Protein AF-A0A1H0K871-F1 (afdb_monomer_lite)

Sequence (97 aa):
MIRPADAFGPWAANITPSERTARLRAMQAIARLSCGPRSDTLCALLRLAETDPDTLEAAAAALARLEPLDYRRVLASYAQVHRPGLSVRSGPRRRTH

Radius of gyration: 17.03 Å; chains: 1; bounding box: 47×27×54 Å

Organism: NCBI:txid582672

Secondary structure (DSSP, 8-state):
---GGG-SGGG-SS--HHHHHHHHHHHHHHHHHHHGGGGHHHHHHHHHTTT-GGGHHHHHHHHHTS-HHHHHHHHHHHHHHTSPP------------

Foldseek 3Di:
DQDPVLCDQLNPPPDDLVSNLVSLVLLLVQLCVQPNPLCVQLNVLSVVCNPDVVSVVVNSVSLVPRDPVSSCSSVVVSCVVPPPPPPPPPDDDPDDD

pLDDT: mean 90.56, std 11.65, range [57.59, 98.44]

Structure (mmCIF, N/CA/C/O backbone):
data_AF-A0A1H0K871-F1
#
_entry.id   AF-A0A1H0K871-F1
#
loop_
_atom_site.group_PDB
_atom_site.id
_atom_site.type_symbol
_atom_site.label_atom_id
_atom_site.label_alt_id
_atom_site.label_comp_id
_atom_site.label_asym_id
_atom_site.label_entity_id
_atom_site.label_seq_id
_atom_site.pdbx_PDB_ins_code
_atom_site.Cartn_x
_atom_site.Cartn_y
_atom_site.Cartn_z
_atom_site.occupancy
_atom_site.B_iso_or_equiv
_atom_site.auth_seq_id
_atom_site.auth_comp_id
_atom_site.auth_asym_id
_atom_site.auth_atom_id
_atom_site.pdbx_PDB_model_num
ATOM 1 N N . MET A 1 1 ? 9.085 -12.527 5.778 1.00 77.62 1 MET A N 1
ATOM 2 C CA . MET A 1 1 ? 8.428 -13.262 4.686 1.00 77.62 1 MET A CA 1
ATOM 3 C C . MET A 1 1 ? 6.979 -12.801 4.491 1.00 77.62 1 MET A C 1
ATOM 5 O O . MET A 1 1 ? 6.205 -12.844 5.441 1.00 77.62 1 MET A O 1
ATOM 9 N N . ILE A 1 2 ? 6.579 -12.425 3.265 1.00 82.75 2 ILE A N 1
ATOM 10 C CA . ILE A 1 2 ? 5.167 -12.152 2.914 1.00 82.75 2 ILE A CA 1
ATOM 11 C C . ILE A 1 2 ? 4.356 -13.457 2.966 1.00 82.75 2 ILE A C 1
ATOM 13 O O . ILE A 1 2 ? 4.782 -14.473 2.413 1.00 82.75 2 ILE A O 1
ATOM 17 N N . ARG A 1 3 ? 3.185 -13.449 3.616 1.00 82.00 3 ARG A N 1
ATOM 18 C CA . ARG A 1 3 ? 2.303 -14.628 3.673 1.00 82.00 3 ARG A CA 1
ATOM 19 C C . ARG A 1 3 ? 1.642 -14.864 2.308 1.00 82.00 3 ARG A C 1
ATOM 21 O O . ARG A 1 3 ? 1.333 -13.893 1.626 1.00 82.00 3 ARG A O 1
ATOM 28 N N . PRO A 1 4 ? 1.312 -16.112 1.926 1.00 84.25 4 PRO A N 1
ATOM 29 C CA . PRO A 1 4 ? 0.658 -16.387 0.643 1.00 84.25 4 PRO A CA 1
ATOM 30 C C . PRO A 1 4 ? -0.645 -15.604 0.415 1.00 84.25 4 PRO A C 1
ATOM 32 O O . PRO A 1 4 ? -0.898 -15.147 -0.694 1.00 84.25 4 PRO A O 1
ATOM 35 N N . ALA A 1 5 ? -1.446 -15.394 1.465 1.00 82.94 5 ALA A N 1
ATOM 36 C CA . ALA A 1 5 ? -2.676 -14.598 1.392 1.00 82.94 5 ALA A CA 1
ATOM 37 C C . ALA A 1 5 ? -2.423 -13.103 1.108 1.00 82.94 5 ALA A C 1
ATOM 39 O O . ALA A 1 5 ? -3.293 -12.425 0.569 1.00 82.94 5 ALA A O 1
ATOM 40 N N . ASP A 1 6 ? -1.224 -12.610 1.427 1.00 85.69 6 ASP A N 1
ATOM 41 C CA . ASP A 1 6 ? -0.804 -11.221 1.236 1.00 85.69 6 ASP A CA 1
ATOM 42 C C . ASP A 1 6 ? -0.034 -11.023 -0.086 1.00 85.69 6 ASP A C 1
ATOM 44 O O . ASP A 1 6 ? 0.351 -9.905 -0.421 1.00 85.69 6 ASP A O 1
ATOM 48 N N . ALA A 1 7 ? 0.172 -12.084 -0.879 1.00 90.38 7 ALA A N 1
ATOM 49 C CA . ALA A 1 7 ? 0.921 -12.063 -2.138 1.00 90.38 7 ALA A CA 1
ATOM 50 C C . ALA A 1 7 ? 0.101 -11.507 -3.325 1.00 90.38 7 ALA A C 1
ATOM 52 O O . ALA A 1 7 ? 0.020 -12.114 -4.395 1.00 90.38 7 ALA A O 1
ATOM 53 N N . PHE A 1 8 ? -0.520 -10.340 -3.146 1.00 92.38 8 PHE A N 1
ATOM 54 C CA . PHE A 1 8 ? -1.322 -9.650 -4.161 1.00 92.38 8 PHE A CA 1
ATOM 55 C C . PHE A 1 8 ? -0.791 -8.238 -4.435 1.00 92.38 8 PHE A C 1
ATOM 57 O O . PHE A 1 8 ? 0.035 -7.702 -3.699 1.00 92.38 8 PHE A O 1
ATOM 64 N N . GLY A 1 9 ? -1.296 -7.599 -5.496 1.00 92.31 9 GLY A N 1
ATOM 65 C CA . GLY A 1 9 ? -1.036 -6.181 -5.751 1.00 92.31 9 GLY A CA 1
ATOM 66 C C . GLY A 1 9 ? 0.468 -5.874 -5.852 1.00 92.31 9 GLY A C 1
ATOM 67 O O . GLY A 1 9 ? 1.111 -6.463 -6.726 1.00 92.31 9 GLY A O 1
ATOM 68 N N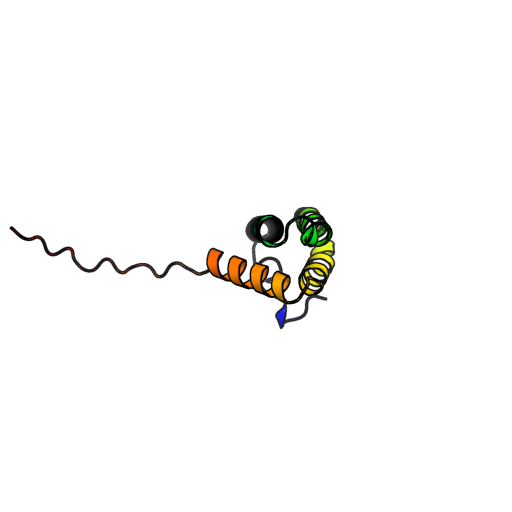 . PRO A 1 10 ? 1.027 -4.977 -5.013 1.00 94.56 10 PRO A N 1
ATOM 69 C CA . PRO A 1 10 ? 2.467 -4.690 -4.963 1.00 94.56 10 PRO A CA 1
ATOM 70 C C . PRO A 1 10 ? 3.348 -5.856 -4.482 1.00 94.56 10 PRO A C 1
ATOM 72 O O . PRO A 1 10 ? 4.525 -5.913 -4.832 1.00 94.56 10 PRO A O 1
ATOM 75 N N . TRP A 1 11 ? 2.798 -6.780 -3.691 1.00 95.62 11 TRP A N 1
ATOM 76 C CA . TRP A 1 11 ? 3.527 -7.901 -3.080 1.00 95.62 11 TRP A CA 1
ATOM 77 C C . TRP A 1 11 ? 3.491 -9.184 -3.915 1.00 95.62 11 TRP A C 1
ATOM 79 O O . TRP A 1 11 ? 3.990 -10.224 -3.488 1.00 95.62 11 TRP A O 1
ATOM 89 N N . ALA A 1 12 ? 2.906 -9.134 -5.112 1.00 94.19 12 ALA A N 1
ATOM 90 C CA . ALA A 1 12 ? 2.941 -10.253 -6.041 1.00 94.19 12 ALA A CA 1
ATOM 91 C C . ALA A 1 12 ? 4.392 -10.560 -6.465 1.00 94.19 12 ALA A C 1
ATOM 93 O O . ALA A 1 12 ? 5.154 -9.657 -6.814 1.00 94.19 12 ALA A O 1
ATOM 94 N N . ALA A 1 13 ? 4.764 -11.843 -6.478 1.00 89.50 13 ALA A N 1
ATOM 95 C CA . ALA A 1 13 ? 6.118 -12.270 -6.844 1.00 89.50 13 ALA A CA 1
ATOM 96 C C . ALA A 1 13 ? 6.450 -11.991 -8.324 1.00 89.50 13 ALA 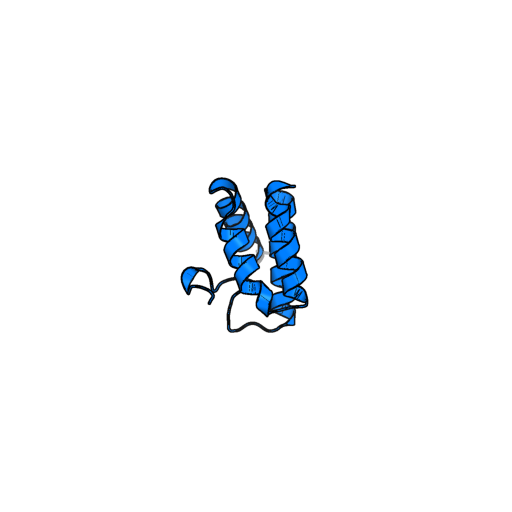A C 1
ATOM 98 O O . ALA A 1 13 ? 7.563 -11.589 -8.651 1.00 89.50 13 ALA A O 1
ATOM 99 N N . ASN A 1 14 ? 5.464 -12.148 -9.211 1.00 89.62 14 ASN A N 1
ATOM 100 C CA . ASN A 1 14 ? 5.654 -12.148 -10.664 1.00 89.62 14 ASN A CA 1
ATOM 101 C C . ASN A 1 14 ? 5.195 -10.832 -11.314 1.00 89.62 14 ASN A C 1
ATOM 103 O O . ASN A 1 14 ? 4.345 -10.839 -12.203 1.00 89.62 14 ASN A O 1
ATOM 107 N N . ILE A 1 15 ?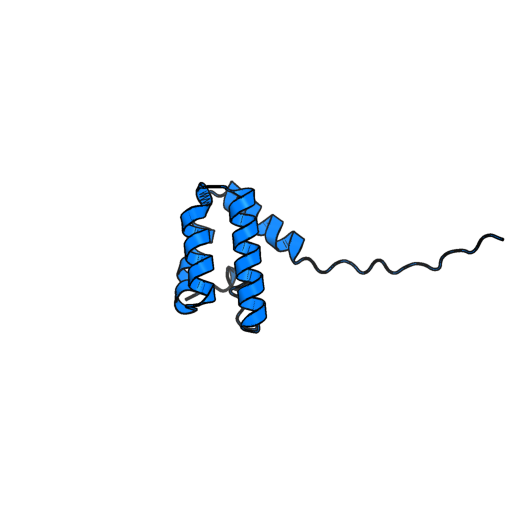 5.723 -9.696 -10.853 1.00 94.31 15 ILE A N 1
ATOM 108 C CA . ILE A 1 15 ? 5.490 -8.384 -11.478 1.00 94.31 15 ILE A CA 1
ATOM 109 C C . ILE A 1 15 ? 6.809 -7.667 -11.742 1.00 94.31 15 ILE A C 1
ATOM 111 O O . ILE A 1 15 ? 7.783 -7.839 -11.007 1.00 94.31 15 ILE A O 1
ATOM 115 N N . THR A 1 16 ? 6.835 -6.848 -12.792 1.00 95.31 16 THR A N 1
ATOM 116 C CA . THR A 1 16 ? 8.008 -6.032 -13.110 1.00 95.31 16 THR A CA 1
ATOM 117 C C . THR A 1 16 ? 8.238 -4.974 -12.021 1.00 95.31 16 THR A C 1
ATOM 119 O O . THR A 1 16 ? 7.288 -4.568 -11.342 1.00 95.31 16 THR A O 1
ATOM 122 N N . PRO A 1 17 ? 9.474 -4.470 -11.859 1.00 93.56 17 PRO A N 1
ATOM 123 C CA . PRO A 1 17 ? 9.747 -3.385 -10.917 1.00 93.56 17 PRO A CA 1
ATOM 124 C C . PRO A 1 17 ? 8.891 -2.135 -11.174 1.00 93.56 17 PRO A C 1
ATOM 126 O O . PRO A 1 17 ? 8.357 -1.556 -10.233 1.00 93.56 17 PRO A O 1
ATOM 129 N N . SER A 1 18 ? 8.687 -1.759 -12.442 1.00 95.50 18 SER A N 1
ATOM 130 C CA . SER A 1 18 ? 7.858 -0.604 -12.815 1.00 95.50 18 SER A CA 1
ATOM 131 C C . SER A 1 18 ? 6.386 -0.782 -12.434 1.00 95.50 18 SER A C 1
ATOM 133 O O . SER A 1 18 ? 5.779 0.134 -11.877 1.00 95.50 18 SER A O 1
ATOM 135 N N . GLU A 1 19 ? 5.825 -1.969 -12.673 1.00 95.75 19 GLU A N 1
ATOM 136 C CA . GLU A 1 19 ? 4.461 -2.311 -12.263 1.00 95.75 19 GLU A CA 1
ATOM 137 C C . GLU A 1 19 ? 4.331 -2.295 -10.736 1.00 95.75 19 GLU A C 1
ATOM 139 O O . GLU A 1 19 ? 3.351 -1.782 -10.195 1.00 95.75 19 GLU A O 1
ATOM 144 N N . ARG A 1 20 ? 5.342 -2.795 -10.015 1.00 96.31 20 ARG A N 1
ATOM 145 C CA . ARG A 1 20 ? 5.370 -2.734 -8.550 1.00 96.31 20 ARG A CA 1
ATOM 146 C C . ARG A 1 20 ? 5.307 -1.295 -8.049 1.00 96.31 20 ARG A C 1
ATOM 148 O O . ARG A 1 20 ? 4.452 -0.997 -7.219 1.00 96.31 20 ARG A O 1
ATOM 155 N N . THR A 1 21 ? 6.146 -0.400 -8.573 1.00 96.94 21 THR A N 1
ATOM 156 C CA . THR A 1 21 ? 6.126 1.026 -8.208 1.00 96.94 21 THR A CA 1
ATOM 157 C C . THR A 1 21 ? 4.762 1.657 -8.489 1.00 96.94 21 THR A C 1
ATOM 159 O O . THR A 1 21 ? 4.217 2.349 -7.629 1.00 96.94 21 THR A O 1
ATOM 162 N N . ALA A 1 22 ? 4.163 1.384 -9.653 1.00 96.50 22 ALA A N 1
ATOM 163 C CA . ALA A 1 22 ? 2.831 1.887 -9.986 1.00 96.50 22 ALA A CA 1
ATOM 164 C C . ALA A 1 22 ? 1.771 1.414 -8.973 1.00 96.50 22 ALA A C 1
ATOM 166 O O . ALA A 1 22 ? 0.972 2.213 -8.477 1.00 96.50 22 ALA A O 1
ATOM 167 N N . ARG A 1 23 ? 1.805 0.131 -8.596 1.00 97.31 23 ARG A N 1
ATOM 168 C CA . ARG A 1 23 ? 0.885 -0.451 -7.609 1.00 97.31 23 ARG A CA 1
ATOM 169 C C . ARG A 1 23 ? 1.101 0.083 -6.196 1.00 97.31 23 ARG A C 1
ATOM 171 O O . ARG A 1 23 ? 0.110 0.302 -5.499 1.00 97.31 23 ARG A O 1
ATOM 178 N N . LEU A 1 24 ? 2.348 0.310 -5.775 1.00 97.88 24 LEU A N 1
ATOM 179 C CA . LEU A 1 24 ? 2.670 0.939 -4.487 1.00 97.88 24 LEU A CA 1
ATOM 180 C C . LEU A 1 24 ? 2.060 2.342 -4.402 1.00 97.88 24 LEU A C 1
ATOM 182 O O . LEU A 1 24 ? 1.341 2.642 -3.448 1.00 97.88 24 LEU A O 1
ATOM 186 N N . ARG A 1 25 ? 2.252 3.161 -5.443 1.00 98.06 25 ARG A N 1
ATOM 187 C CA . ARG A 1 25 ? 1.679 4.513 -5.534 1.00 98.06 25 ARG A CA 1
ATOM 188 C C . ARG A 1 25 ? 0.154 4.502 -5.544 1.00 98.06 25 ARG A C 1
ATOM 190 O O . ARG A 1 25 ? -0.471 5.310 -4.859 1.00 98.06 25 ARG A O 1
ATOM 197 N N . ALA A 1 26 ? -0.459 3.564 -6.266 1.00 98.00 26 ALA A N 1
ATOM 198 C CA . ALA A 1 26 ? -1.911 3.398 -6.265 1.00 98.00 26 ALA A CA 1
ATOM 199 C C . ALA A 1 26 ? -2.442 3.033 -4.866 1.00 98.00 26 ALA A C 1
ATOM 201 O O . ALA A 1 26 ? -3.392 3.651 -4.383 1.00 98.00 26 ALA A O 1
ATOM 202 N N . MET A 1 27 ? -1.800 2.075 -4.187 1.00 98.00 27 MET A N 1
ATOM 203 C CA . MET A 1 27 ? -2.143 1.684 -2.815 1.00 98.00 27 MET A CA 1
ATOM 204 C C . MET A 1 27 ? -2.016 2.867 -1.848 1.00 98.00 27 MET A C 1
ATOM 206 O O . MET A 1 27 ? -2.909 3.110 -1.038 1.00 98.00 27 MET A O 1
ATOM 210 N N . GLN A 1 28 ? -0.933 3.635 -1.967 1.00 98.06 28 GLN A N 1
ATOM 211 C CA . GLN A 1 28 ? -0.682 4.814 -1.148 1.00 98.06 28 GLN A CA 1
ATOM 212 C C . GLN A 1 28 ? -1.762 5.883 -1.347 1.00 98.06 28 GLN A C 1
ATOM 214 O O . GLN A 1 28 ? -2.289 6.409 -0.367 1.00 98.06 28 GLN A O 1
ATOM 219 N N . ALA A 1 29 ? -2.117 6.193 -2.597 1.00 98.06 29 ALA A N 1
ATOM 220 C CA . ALA A 1 29 ? -3.162 7.164 -2.906 1.00 98.06 29 ALA A CA 1
ATOM 221 C C . ALA A 1 29 ? -4.511 6.744 -2.300 1.00 98.06 29 ALA A C 1
ATOM 223 O O . ALA A 1 29 ? -5.175 7.544 -1.640 1.00 98.06 29 ALA A O 1
ATOM 224 N N . ILE A 1 30 ? -4.883 5.470 -2.453 1.00 98.25 30 ILE A N 1
ATOM 225 C CA . ILE A 1 30 ? -6.119 4.914 -1.889 1.00 98.25 30 ILE A CA 1
ATOM 226 C C . ILE A 1 30 ? -6.115 4.993 -0.363 1.00 98.25 30 ILE A C 1
ATOM 228 O O . ILE A 1 30 ? -7.103 5.445 0.219 1.00 98.25 30 ILE A O 1
ATOM 232 N N . ALA A 1 31 ? -5.025 4.582 0.288 1.00 98.00 31 ALA A N 1
ATOM 233 C CA . ALA A 1 31 ? -4.895 4.637 1.741 1.00 98.00 31 ALA A CA 1
ATOM 234 C C . ALA A 1 31 ? -5.024 6.077 2.254 1.00 98.00 31 ALA A C 1
ATOM 236 O O . ALA A 1 31 ? -5.811 6.343 3.166 1.00 98.00 31 ALA A O 1
ATOM 237 N N . ARG A 1 32 ? -4.337 7.022 1.600 1.00 97.94 32 ARG A N 1
ATOM 238 C CA . ARG A 1 32 ? -4.367 8.437 1.971 1.00 97.94 32 ARG A CA 1
ATOM 239 C C . ARG A 1 32 ? -5.769 9.032 1.860 1.00 97.94 32 ARG A C 1
ATOM 241 O O . ARG A 1 32 ? -6.204 9.709 2.787 1.00 97.94 32 ARG A O 1
ATOM 248 N N . LEU A 1 33 ? -6.475 8.757 0.763 1.00 97.75 33 LEU A N 1
ATOM 249 C CA . LEU A 1 33 ? -7.828 9.270 0.518 1.00 97.75 33 LEU A CA 1
ATOM 250 C C . LEU A 1 33 ? -8.889 8.600 1.402 1.00 97.75 33 L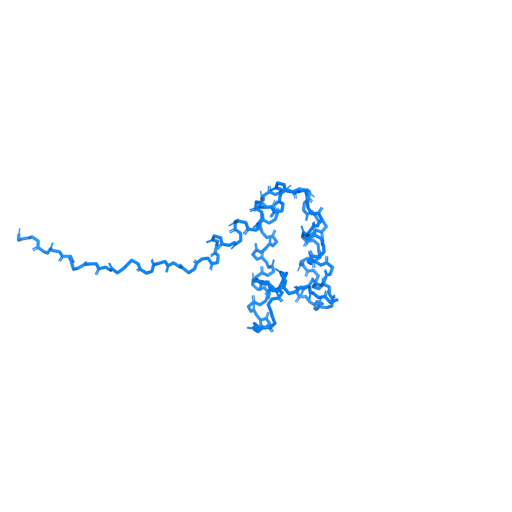EU A C 1
ATOM 252 O O . LEU A 1 33 ? -9.833 9.254 1.834 1.00 97.75 33 LEU A O 1
ATOM 256 N N . SER A 1 34 ? -8.743 7.303 1.681 1.00 96.50 34 SER A N 1
ATOM 257 C CA . SER A 1 34 ? -9.752 6.524 2.413 1.00 96.50 34 SER A CA 1
ATOM 258 C C . SER A 1 34 ? -9.641 6.676 3.927 1.00 96.50 34 SER A C 1
ATOM 260 O O . SER A 1 34 ? -10.655 6.640 4.627 1.00 96.50 34 SER A O 1
ATOM 262 N N . CYS A 1 35 ? -8.413 6.812 4.435 1.00 96.44 35 CYS A N 1
ATOM 263 C CA . CYS A 1 35 ? -8.118 6.724 5.863 1.00 96.44 35 CYS A CA 1
ATOM 264 C C . CYS A 1 35 ? -7.562 8.034 6.442 1.00 96.44 35 CYS A C 1
ATOM 266 O O . CYS A 1 35 ? -7.585 8.216 7.663 1.00 96.44 35 CYS A O 1
ATOM 268 N N . GLY A 1 36 ? -7.079 8.953 5.595 1.00 95.44 36 GLY A N 1
ATOM 269 C CA . GLY A 1 36 ? -6.481 10.214 6.028 1.00 95.44 36 GLY A CA 1
ATOM 270 C C . GLY A 1 36 ? -5.203 9.992 6.856 1.00 95.44 36 GLY A C 1
ATOM 271 O O . GLY A 1 36 ? -4.411 9.103 6.517 1.00 95.44 36 GLY A O 1
ATOM 272 N N . PRO A 1 37 ? -4.994 10.754 7.950 1.00 97.12 37 PRO A N 1
ATOM 273 C CA . PRO A 1 37 ? -3.824 10.621 8.833 1.00 97.12 37 PRO A CA 1
ATOM 274 C C . PRO A 1 37 ? -3.642 9.221 9.436 1.00 97.12 37 PRO A C 1
ATOM 276 O O . PRO A 1 37 ? -2.525 8.784 9.687 1.00 97.12 37 PRO A O 1
ATOM 279 N N . ARG A 1 38 ? -4.729 8.452 9.592 1.00 97.06 38 ARG A N 1
ATOM 280 C CA . ARG A 1 38 ? -4.683 7.078 10.132 1.00 97.06 38 ARG A CA 1
ATOM 281 C C . ARG A 1 38 ? -3.853 6.114 9.275 1.00 97.06 38 ARG A C 1
ATOM 283 O O . ARG A 1 38 ? -3.469 5.051 9.745 1.00 97.06 38 ARG A O 1
ATOM 290 N N . SER A 1 39 ? -3.559 6.484 8.028 1.00 97.62 39 SER A N 1
ATOM 291 C CA . SER A 1 39 ? -2.703 5.714 7.119 1.00 97.62 39 SER A CA 1
ATOM 292 C C . SER A 1 39 ? -1.262 6.220 7.019 1.00 97.62 39 SER A C 1
ATOM 294 O O . SER A 1 39 ? -0.529 5.726 6.165 1.00 97.62 39 SER A O 1
ATOM 296 N N . ASP A 1 40 ? -0.828 7.188 7.835 1.00 98.06 40 ASP A N 1
ATOM 297 C CA . ASP A 1 40 ? 0.481 7.841 7.670 1.00 98.06 40 ASP A CA 1
ATOM 298 C C . ASP A 1 40 ? 1.651 6.854 7.699 1.00 98.06 40 ASP A C 1
ATOM 300 O O . ASP A 1 40 ? 2.501 6.885 6.805 1.00 98.06 40 ASP A O 1
ATOM 304 N N . THR A 1 41 ? 1.658 5.925 8.659 1.00 98.06 41 THR A N 1
ATOM 305 C CA . THR A 1 41 ? 2.683 4.875 8.756 1.00 98.06 41 THR A CA 1
ATOM 306 C C . THR A 1 41 ? 2.700 3.985 7.515 1.00 98.06 41 THR A C 1
ATOM 308 O O . THR A 1 41 ? 3.763 3.749 6.944 1.00 98.06 41 THR A O 1
ATOM 311 N N . LEU A 1 42 ? 1.528 3.538 7.047 1.00 98.25 42 LEU A N 1
ATOM 312 C CA . LEU A 1 42 ? 1.418 2.750 5.819 1.00 98.25 42 LEU A CA 1
ATOM 313 C C . LEU A 1 42 ? 1.932 3.545 4.610 1.00 98.25 42 LEU A C 1
ATOM 315 O O . LEU A 1 42 ? 2.736 3.039 3.836 1.00 98.25 42 LEU A O 1
ATOM 319 N N . CYS A 1 43 ? 1.518 4.803 4.462 1.00 98.38 43 CYS A N 1
ATOM 320 C CA . CYS A 1 43 ? 1.932 5.655 3.350 1.00 98.38 43 CYS A CA 1
ATOM 321 C C . CYS A 1 43 ? 3.439 5.935 3.350 1.00 98.38 43 CYS A C 1
ATOM 323 O O . CYS A 1 43 ? 4.031 6.066 2.281 1.00 98.38 43 CYS A O 1
ATOM 325 N N . ALA A 1 44 ? 4.062 6.057 4.524 1.00 98.25 44 ALA A N 1
ATOM 326 C CA . ALA A 1 44 ? 5.506 6.217 4.646 1.00 98.25 44 ALA A CA 1
ATOM 327 C C . ALA A 1 44 ? 6.251 4.956 4.193 1.00 98.25 44 ALA A C 1
ATOM 329 O O . ALA A 1 44 ? 7.162 5.057 3.375 1.00 98.25 44 ALA A O 1
ATOM 330 N N . LEU A 1 45 ? 5.816 3.782 4.653 1.00 98.44 45 LEU A N 1
ATOM 331 C CA . LEU A 1 45 ? 6.424 2.503 4.280 1.00 98.44 45 LEU A CA 1
ATOM 332 C C . LEU A 1 45 ? 6.224 2.172 2.798 1.00 98.44 45 LEU A C 1
ATOM 334 O O . LEU A 1 45 ? 7.155 1.706 2.156 1.00 98.44 45 LEU A O 1
ATOM 338 N N . LEU A 1 46 ? 5.054 2.475 2.225 1.00 97.94 46 LEU A N 1
ATOM 339 C CA . LEU A 1 46 ? 4.806 2.296 0.789 1.00 97.94 46 LEU A CA 1
ATOM 340 C C . LEU A 1 46 ? 5.732 3.162 -0.074 1.00 97.94 46 LEU A C 1
ATOM 342 O O . LEU A 1 46 ? 6.206 2.681 -1.097 1.00 97.94 46 LEU A O 1
ATOM 346 N N . ARG A 1 47 ? 6.013 4.407 0.344 1.00 97.75 47 ARG A N 1
ATOM 347 C CA . ARG A 1 47 ? 6.987 5.274 -0.344 1.00 97.75 47 ARG A CA 1
ATOM 348 C C . ARG A 1 47 ? 8.401 4.732 -0.240 1.00 97.75 47 ARG A C 1
ATOM 350 O O . ARG A 1 47 ? 9.122 4.741 -1.228 1.00 97.75 47 ARG A O 1
ATOM 357 N N . LEU A 1 48 ? 8.795 4.273 0.946 1.00 97.81 48 LEU A N 1
ATOM 358 C CA . LEU A 1 48 ? 10.123 3.706 1.152 1.00 97.81 48 LEU A CA 1
ATOM 359 C C . LEU A 1 48 ? 10.319 2.443 0.298 1.00 97.81 48 LEU A C 1
ATOM 361 O O . LEU A 1 48 ? 11.356 2.293 -0.343 1.00 97.81 48 LEU A O 1
ATOM 365 N N . ALA A 1 49 ? 9.273 1.623 0.174 1.00 96.88 49 ALA A N 1
ATOM 366 C CA . ALA A 1 49 ? 9.264 0.420 -0.654 1.00 96.88 49 ALA A CA 1
ATOM 367 C C . ALA A 1 49 ? 9.398 0.681 -2.162 1.00 96.88 49 ALA A C 1
ATOM 369 O O . ALA A 1 49 ? 9.674 -0.254 -2.914 1.00 96.88 49 ALA A O 1
ATOM 370 N N . GLU A 1 50 ? 9.222 1.925 -2.629 1.00 96.06 50 GLU A N 1
ATOM 371 C CA . GLU A 1 50 ? 9.509 2.280 -4.025 1.00 96.06 50 GLU A CA 1
ATOM 372 C C . GLU A 1 50 ? 11.008 2.214 -4.338 1.00 96.06 50 GLU A C 1
ATOM 374 O O . GLU A 1 50 ? 11.375 1.895 -5.468 1.00 96.06 50 GLU A O 1
ATOM 379 N N . THR A 1 51 ? 11.859 2.524 -3.357 1.00 95.56 51 THR A N 1
ATOM 380 C CA . THR A 1 51 ? 13.321 2.584 -3.512 1.00 95.56 51 THR A CA 1
ATOM 381 C C . THR A 1 51 ? 14.047 1.464 -2.779 1.00 95.56 51 THR A C 1
ATOM 383 O O . THR A 1 51 ? 15.142 1.091 -3.185 1.00 95.56 51 THR A O 1
ATOM 386 N N . ASP A 1 52 ? 13.444 0.931 -1.717 1.00 95.44 52 ASP A N 1
ATOM 387 C CA . ASP A 1 52 ? 14.003 -0.116 -0.867 1.00 95.44 52 ASP A CA 1
ATOM 388 C C . ASP A 1 52 ? 13.041 -1.319 -0.782 1.00 95.44 52 ASP A C 1
ATOM 390 O O . ASP A 1 52 ? 12.119 -1.327 0.044 1.00 95.44 52 ASP A O 1
ATOM 394 N N . PRO A 1 53 ? 13.226 -2.348 -1.631 1.00 89.88 53 PRO A N 1
ATOM 395 C CA . PRO A 1 53 ? 12.362 -3.525 -1.664 1.00 89.88 53 PRO A CA 1
ATOM 396 C C . PRO A 1 53 ? 12.276 -4.296 -0.342 1.00 89.88 53 PRO A C 1
ATOM 398 O O . PRO A 1 53 ? 11.262 -4.960 -0.114 1.00 89.88 53 PRO A O 1
ATOM 401 N N . ASP A 1 54 ? 13.270 -4.191 0.544 1.00 92.75 54 ASP A N 1
ATOM 402 C CA . ASP A 1 54 ? 13.276 -4.915 1.823 1.00 92.75 54 ASP A CA 1
ATOM 403 C C . ASP A 1 54 ? 12.178 -4.402 2.769 1.00 92.75 54 ASP A C 1
ATOM 405 O O . ASP A 1 54 ? 11.711 -5.103 3.670 1.00 92.75 54 ASP A O 1
ATOM 409 N N . THR A 1 55 ? 11.657 -3.203 2.506 1.00 95.50 55 THR A N 1
ATOM 410 C CA . THR A 1 55 ? 10.575 -2.592 3.288 1.00 95.50 55 THR A CA 1
ATOM 411 C C . THR A 1 55 ? 9.176 -3.029 2.852 1.00 95.50 55 THR A C 1
ATOM 413 O O . THR A 1 55 ? 8.190 -2.702 3.522 1.00 95.50 55 THR A O 1
ATOM 416 N N . LEU A 1 56 ? 9.060 -3.838 1.790 1.00 94.25 56 LEU A N 1
ATOM 417 C CA . LEU A 1 56 ? 7.779 -4.381 1.325 1.00 94.25 56 LEU A CA 1
ATOM 418 C C . LEU A 1 56 ? 7.054 -5.167 2.418 1.00 94.25 56 LEU A C 1
ATOM 420 O O . LEU A 1 56 ? 5.837 -5.045 2.559 1.00 94.25 56 LEU A O 1
ATOM 424 N N . GLU A 1 57 ? 7.782 -5.947 3.212 1.00 94.94 57 GLU A N 1
ATOM 425 C CA . GLU A 1 57 ? 7.189 -6.715 4.305 1.00 94.94 57 GLU A CA 1
ATOM 426 C C . GLU A 1 57 ? 6.641 -5.821 5.415 1.00 94.94 57 GLU A C 1
ATOM 428 O O . GLU A 1 57 ? 5.518 -6.027 5.880 1.00 94.94 57 GLU A O 1
ATOM 433 N N . ALA A 1 58 ? 7.386 -4.781 5.787 1.00 96.12 58 ALA A N 1
ATOM 434 C CA . ALA A 1 58 ? 6.918 -3.799 6.753 1.00 96.12 58 ALA A CA 1
ATOM 435 C C . ALA A 1 58 ? 5.661 -3.075 6.242 1.00 96.12 58 ALA A C 1
ATOM 437 O O . ALA A 1 58 ? 4.712 -2.878 7.004 1.00 96.12 58 ALA A O 1
ATOM 438 N N . ALA A 1 59 ? 5.606 -2.736 4.950 1.00 97.06 59 ALA A N 1
ATOM 439 C CA . ALA A 1 59 ? 4.425 -2.133 4.336 1.00 97.06 59 ALA A CA 1
ATOM 440 C C . ALA A 1 59 ? 3.202 -3.072 4.361 1.00 97.06 59 ALA A C 1
ATOM 442 O O . ALA A 1 59 ? 2.099 -2.622 4.680 1.00 97.06 59 ALA A O 1
ATOM 443 N N . ALA A 1 60 ? 3.382 -4.372 4.089 1.00 96.06 60 ALA A N 1
ATOM 444 C CA . ALA A 1 60 ? 2.308 -5.367 4.194 1.00 96.06 60 ALA A CA 1
ATOM 445 C C . ALA A 1 60 ? 1.783 -5.476 5.633 1.00 96.06 60 ALA A C 1
ATOM 447 O O . ALA A 1 60 ? 0.574 -5.439 5.871 1.00 96.06 60 ALA A O 1
ATOM 448 N N . ALA A 1 61 ? 2.695 -5.542 6.606 1.00 95.94 61 ALA A N 1
ATOM 449 C CA . ALA A 1 61 ? 2.341 -5.581 8.018 1.00 95.94 61 ALA A CA 1
ATOM 450 C C . ALA A 1 61 ? 1.596 -4.309 8.454 1.00 95.94 61 ALA A C 1
ATOM 452 O O . ALA A 1 61 ? 0.604 -4.395 9.175 1.00 95.94 61 ALA A O 1
ATOM 453 N N . ALA A 1 62 ? 2.022 -3.131 7.994 1.00 97.06 62 ALA A N 1
ATOM 454 C CA . ALA A 1 62 ? 1.344 -1.872 8.288 1.00 97.06 62 ALA A CA 1
ATOM 455 C C . ALA A 1 62 ? -0.067 -1.811 7.692 1.00 97.06 62 ALA A C 1
ATOM 457 O O . ALA A 1 62 ? -0.978 -1.310 8.350 1.00 97.06 62 ALA A O 1
ATOM 458 N N . LEU A 1 63 ? -0.272 -2.361 6.491 1.00 97.06 63 LEU A N 1
ATOM 459 C CA . LEU A 1 63 ? -1.604 -2.490 5.905 1.00 97.06 63 LEU A CA 1
ATOM 460 C C . LEU A 1 63 ? -2.494 -3.378 6.784 1.00 97.06 63 LEU A C 1
ATOM 462 O O . LEU A 1 63 ? -3.595 -2.968 7.138 1.00 97.06 63 LEU A O 1
ATOM 466 N N . ALA A 1 64 ? -2.000 -4.545 7.201 1.00 95.38 64 ALA A N 1
ATOM 467 C CA . ALA A 1 64 ? -2.734 -5.471 8.067 1.00 95.38 64 ALA A CA 1
ATOM 468 C C . ALA A 1 64 ? -3.025 -4.920 9.479 1.00 95.38 64 ALA A C 1
ATOM 470 O O . ALA A 1 64 ? -3.891 -5.447 10.173 1.00 95.38 64 ALA A O 1
ATOM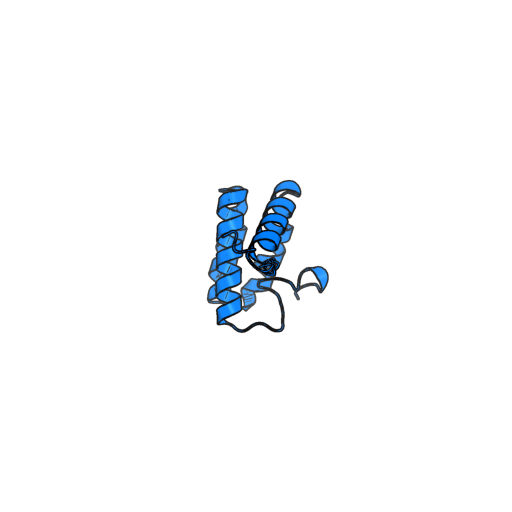 471 N N . ARG A 1 65 ? -2.313 -3.871 9.913 1.00 96.38 65 ARG A N 1
ATOM 472 C CA . ARG A 1 65 ? -2.514 -3.192 11.205 1.00 96.38 65 ARG A CA 1
ATOM 473 C C . ARG A 1 65 ? -3.523 -2.047 11.161 1.00 96.38 65 ARG A C 1
ATOM 475 O O . ARG A 1 65 ? -3.788 -1.462 12.208 1.00 96.38 65 ARG A O 1
ATOM 482 N N . LEU A 1 66 ? -4.052 -1.695 9.989 1.00 97.06 66 LEU A N 1
ATOM 483 C CA . LEU A 1 66 ? -5.149 -0.734 9.914 1.00 97.06 66 LEU A CA 1
ATOM 484 C C . LEU A 1 66 ? -6.368 -1.254 10.684 1.00 97.06 66 LEU A C 1
ATOM 486 O O . LEU A 1 66 ? -6.609 -2.460 10.753 1.00 97.06 66 LEU A O 1
ATOM 490 N N . GLU A 1 67 ? -7.181 -0.328 11.193 1.00 97.06 67 GLU A N 1
ATOM 491 C CA . GLU A 1 67 ? -8.485 -0.665 11.763 1.00 97.06 67 GLU A CA 1
ATOM 492 C C . GLU A 1 67 ? -9.308 -1.501 10.764 1.00 97.06 67 GLU A C 1
ATOM 494 O O . GLU A 1 67 ? -9.282 -1.210 9.561 1.00 97.06 67 GLU A O 1
ATOM 499 N N . PRO A 1 68 ? -10.085 -2.510 11.205 1.00 97.19 68 PRO A N 1
ATOM 500 C CA . PRO A 1 68 ? -10.732 -3.460 10.295 1.00 97.19 68 PRO A CA 1
ATOM 501 C C . PRO A 1 68 ? -11.603 -2.817 9.204 1.00 97.19 68 PRO A C 1
ATOM 503 O O . PRO A 1 68 ? -11.714 -3.338 8.091 1.00 97.19 68 PRO A O 1
ATOM 506 N N . LEU A 1 69 ? -12.242 -1.682 9.506 1.00 97.06 69 LEU A N 1
ATOM 507 C CA . LEU A 1 69 ? -13.016 -0.924 8.523 1.00 97.06 69 LEU A CA 1
ATOM 508 C C . LEU A 1 69 ? -12.119 -0.276 7.459 1.00 97.06 69 LEU A C 1
ATOM 510 O O . LEU A 1 69 ? -12.416 -0.383 6.270 1.00 97.06 69 LEU A O 1
ATOM 514 N N . ASP A 1 70 ? -11.023 0.351 7.878 1.00 97.81 70 ASP A N 1
ATOM 515 C CA . ASP A 1 70 ? -10.061 1.007 6.992 1.00 97.81 70 ASP A CA 1
ATOM 516 C C . ASP A 1 70 ? -9.352 -0.017 6.103 1.00 97.81 70 ASP A C 1
ATOM 518 O O . ASP A 1 70 ? -9.286 0.168 4.888 1.00 97.81 70 ASP A O 1
ATOM 522 N N . TYR A 1 71 ? -8.908 -1.136 6.685 1.00 97.44 71 TYR A N 1
ATOM 523 C CA . TYR A 1 71 ? -8.297 -2.246 5.955 1.00 97.44 71 TYR A CA 1
ATOM 524 C C . TYR A 1 71 ? -9.190 -2.719 4.803 1.00 97.44 71 TYR A C 1
ATOM 526 O O . TYR A 1 71 ? -8.781 -2.718 3.639 1.00 97.44 71 TYR A O 1
ATOM 534 N N . ARG A 1 72 ? -10.457 -3.041 5.103 1.00 97.25 72 ARG A N 1
ATOM 535 C CA . ARG A 1 72 ? -11.424 -3.475 4.084 1.00 97.25 72 ARG A CA 1
ATOM 536 C C . ARG A 1 72 ? -11.674 -2.399 3.035 1.00 97.25 72 ARG A C 1
ATOM 538 O O . ARG A 1 72 ? -11.779 -2.726 1.856 1.00 97.25 72 ARG A O 1
ATOM 545 N N . ARG A 1 73 ? -11.757 -1.129 3.439 1.00 97.44 73 ARG A N 1
ATOM 546 C CA . ARG A 1 73 ? -11.998 -0.011 2.519 1.00 97.44 73 ARG A CA 1
ATOM 547 C C . ARG A 1 73 ? -10.852 0.159 1.527 1.00 97.44 73 ARG A C 1
ATOM 549 O O . ARG A 1 73 ? -11.112 0.317 0.333 1.00 97.44 73 ARG A O 1
ATOM 556 N N . VAL A 1 74 ? -9.611 0.082 2.004 1.00 97.62 74 VAL A N 1
ATOM 557 C CA . VAL A 1 74 ? -8.411 0.158 1.162 1.00 97.62 74 VAL A CA 1
ATOM 558 C C . VAL A 1 74 ? -8.378 -1.008 0.182 1.00 97.62 74 VAL A C 1
ATOM 560 O O . VAL A 1 74 ? -8.272 -0.780 -1.021 1.00 97.62 74 VAL A O 1
ATOM 563 N N . LEU A 1 75 ? -8.554 -2.242 0.665 1.00 96.75 75 LEU A N 1
ATOM 564 C CA . LEU A 1 75 ? -8.531 -3.426 -0.194 1.00 96.75 75 LEU A CA 1
ATOM 565 C C . LEU A 1 75 ? -9.644 -3.429 -1.242 1.00 96.75 75 LEU A C 1
ATOM 567 O O . LEU A 1 75 ? -9.376 -3.699 -2.410 1.00 96.75 75 LEU A O 1
ATOM 571 N N . ALA A 1 76 ? -10.878 -3.101 -0.852 1.00 96.62 76 ALA A N 1
ATOM 572 C CA . ALA A 1 76 ? -12.008 -3.055 -1.775 1.00 96.62 76 ALA A CA 1
ATOM 573 C C . ALA A 1 76 ? -11.794 -2.000 -2.870 1.00 96.62 76 ALA A C 1
ATOM 575 O O . ALA A 1 76 ? -12.006 -2.276 -4.051 1.00 96.62 76 ALA A O 1
ATOM 576 N N . SER A 1 77 ? -11.313 -0.813 -2.491 1.00 97.19 77 SER A N 1
ATOM 577 C CA . SER A 1 77 ? -11.003 0.263 -3.439 1.00 97.19 77 SER A CA 1
ATOM 578 C C . SER A 1 77 ? -9.865 -0.133 -4.380 1.00 97.19 77 SER A C 1
ATOM 580 O O . SER A 1 77 ? -9.962 0.064 -5.590 1.00 97.19 77 SER A O 1
ATOM 582 N N . TYR A 1 78 ? -8.811 -0.755 -3.848 1.00 96.81 78 TYR A N 1
ATOM 583 C CA . TYR A 1 78 ? -7.681 -1.235 -4.639 1.00 96.81 78 TYR A CA 1
ATOM 584 C C . TYR A 1 78 ? -8.102 -2.306 -5.647 1.00 96.81 78 TYR A C 1
ATOM 586 O O . TYR A 1 78 ? -7.762 -2.202 -6.829 1.00 96.81 78 TYR A O 1
ATOM 594 N N . ALA A 1 79 ? -8.891 -3.288 -5.206 1.00 94.94 79 ALA A N 1
ATOM 595 C CA . ALA A 1 79 ? -9.436 -4.331 -6.065 1.00 94.94 79 ALA A CA 1
ATOM 596 C C . ALA A 1 79 ? -10.325 -3.752 -7.172 1.00 94.94 79 ALA A C 1
ATOM 598 O O . ALA A 1 79 ? -10.254 -4.210 -8.308 1.00 94.94 79 ALA A O 1
ATOM 599 N N . GLN A 1 80 ? -11.123 -2.723 -6.870 1.00 93.56 80 GLN A N 1
ATOM 600 C CA . GLN A 1 80 ? -11.983 -2.077 -7.857 1.00 93.56 80 GLN A CA 1
ATOM 601 C C . GLN A 1 80 ? -11.182 -1.330 -8.932 1.00 93.56 80 GLN A C 1
ATOM 603 O O . GLN A 1 80 ? -11.520 -1.432 -10.108 1.00 93.56 80 GLN A O 1
ATOM 608 N N . VAL A 1 81 ? -10.114 -0.621 -8.552 1.00 91.69 81 VAL A N 1
ATOM 609 C CA . VAL A 1 81 ? -9.233 0.089 -9.501 1.00 91.69 81 VAL A CA 1
ATOM 610 C C . VAL A 1 81 ? -8.510 -0.881 -10.437 1.00 91.69 81 VAL A C 1
ATOM 612 O O . VAL A 1 81 ? -8.347 -0.590 -11.617 1.00 91.69 81 VAL A O 1
ATOM 615 N N . HIS A 1 82 ? -8.103 -2.044 -9.926 1.00 89.94 82 HIS A N 1
ATOM 616 C CA . HIS A 1 82 ? -7.367 -3.051 -10.699 1.00 89.94 82 HIS A CA 1
ATOM 617 C C . HIS A 1 82 ? -8.275 -4.116 -11.316 1.00 89.94 82 HIS A C 1
ATOM 619 O O . HIS A 1 82 ? -7.786 -5.079 -11.910 1.00 89.94 82 HIS A O 1
ATOM 625 N N . ARG A 1 83 ? -9.598 -3.973 -11.183 1.00 87.31 83 ARG A N 1
ATOM 626 C CA . ARG A 1 83 ? -10.541 -4.876 -11.828 1.00 87.31 83 ARG A CA 1
ATOM 627 C C . ARG A 1 83 ? -10.401 -4.682 -13.339 1.00 87.31 83 ARG A C 1
ATOM 629 O O . ARG A 1 83 ? -10.635 -3.569 -13.813 1.00 87.31 83 ARG A O 1
ATOM 636 N N . PRO A 1 84 ? -10.057 -5.726 -14.115 1.00 81.94 84 PRO A N 1
ATOM 637 C CA . PRO A 1 84 ? -10.054 -5.607 -15.562 1.00 81.94 84 PRO A CA 1
ATOM 638 C C . PRO A 1 84 ? -11.457 -5.185 -15.994 1.00 81.94 84 PRO A C 1
ATOM 640 O O . PRO A 1 84 ? -12.452 -5.812 -15.613 1.00 81.94 84 PRO A O 1
ATOM 643 N N . GLY A 1 85 ? -11.540 -4.082 -16.738 1.00 75.06 85 GLY A N 1
ATOM 644 C CA . GLY A 1 85 ? -12.803 -3.635 -17.297 1.00 75.06 85 GLY A CA 1
ATOM 645 C C . GLY A 1 85 ? -13.383 -4.781 -18.109 1.00 75.06 85 GLY A C 1
ATOM 646 O O . GLY A 1 85 ? -12.712 -5.310 -18.997 1.00 75.06 85 GLY A O 1
ATOM 647 N N . LEU A 1 86 ? -14.614 -5.193 -17.799 1.00 62.62 86 LEU A N 1
ATOM 648 C CA . LEU A 1 86 ? -15.368 -6.016 -18.732 1.00 62.62 86 LEU A CA 1
ATOM 649 C C . LEU A 1 86 ? -15.415 -5.205 -20.022 1.00 62.62 86 LEU A C 1
ATOM 651 O O . LEU A 1 86 ? -16.065 -4.161 -20.064 1.00 62.62 86 LEU A O 1
ATOM 655 N N . SER A 1 87 ? -14.669 -5.636 -21.041 1.00 57.59 87 SER A N 1
ATOM 656 C CA . SER A 1 87 ? -14.816 -5.094 -22.382 1.00 57.59 87 SER A CA 1
ATOM 657 C C . SER A 1 87 ? -16.293 -5.237 -22.715 1.00 57.59 87 SER A C 1
ATOM 659 O O . SER A 1 87 ? -16.799 -6.351 -22.872 1.00 57.59 87 SER A O 1
ATOM 661 N N . VAL A 1 88 ? -17.018 -4.118 -22.718 1.00 63.09 88 VAL A N 1
ATOM 662 C CA . VAL A 1 88 ? -18.382 -4.084 -23.223 1.00 63.09 88 VAL A CA 1
ATOM 663 C C . VAL A 1 88 ? -18.241 -4.498 -24.678 1.00 63.09 88 VAL A C 1
ATOM 665 O O . VAL A 1 88 ? -17.787 -3.706 -25.507 1.00 63.09 88 VAL A O 1
ATOM 668 N N . ARG A 1 89 ? -18.565 -5.763 -24.987 1.00 61.91 89 ARG A N 1
ATOM 669 C CA . ARG A 1 89 ? -18.726 -6.217 -26.368 1.00 61.91 89 ARG A CA 1
ATOM 670 C C . ARG A 1 89 ? -19.740 -5.262 -26.968 1.00 61.91 89 ARG A C 1
ATOM 672 O O . ARG A 1 89 ? -20.918 -5.310 -26.622 1.00 61.91 89 ARG A O 1
ATOM 679 N N . SER A 1 90 ? -19.256 -4.344 -27.797 1.00 61.44 90 SER A N 1
ATOM 680 C CA . SER A 1 90 ? -20.098 -3.418 -28.532 1.00 61.44 90 SER A CA 1
ATOM 681 C C . SER A 1 90 ? -20.962 -4.276 -29.447 1.00 61.44 90 SER A C 1
ATOM 683 O O . SER A 1 90 ? -20.498 -4.762 -30.475 1.00 61.44 90 SER A O 1
ATOM 685 N N . GLY A 1 91 ? -22.191 -4.556 -29.010 1.00 64.31 91 GLY A N 1
ATOM 686 C CA . GLY A 1 91 ? -23.196 -5.190 -29.850 1.00 64.31 91 GLY A CA 1
ATOM 687 C C . GLY A 1 91 ? -23.412 -4.328 -31.097 1.00 64.31 91 GLY A C 1
ATOM 688 O O . GLY A 1 91 ? -23.244 -3.105 -31.023 1.00 64.31 91 GLY A O 1
ATOM 689 N N . PRO A 1 92 ? -23.735 -4.932 -32.252 1.00 62.50 92 PRO A N 1
ATOM 690 C CA . PRO A 1 92 ? -23.837 -4.199 -33.5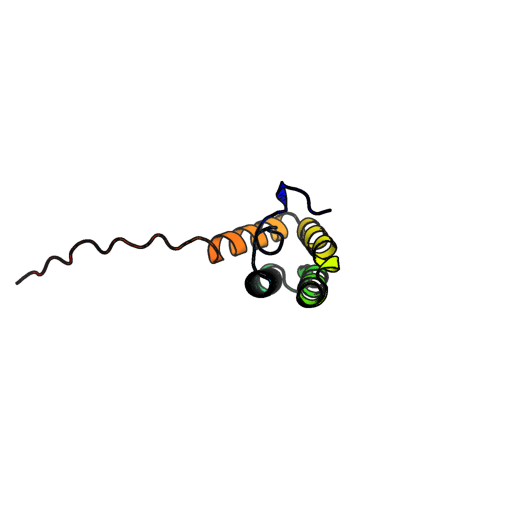05 1.00 62.50 92 PRO A CA 1
ATOM 691 C C . PRO A 1 92 ? -24.839 -3.051 -33.349 1.00 62.50 92 PRO A C 1
ATOM 693 O O . PRO A 1 92 ? -26.006 -3.275 -33.023 1.00 62.50 92 PRO A O 1
ATOM 696 N N . ARG A 1 93 ? -24.373 -1.813 -33.569 1.00 57.88 93 ARG A N 1
ATOM 697 C CA . ARG A 1 93 ? -25.241 -0.635 -33.666 1.00 57.88 93 ARG A CA 1
ATOM 698 C C . ARG A 1 93 ? -26.239 -0.909 -34.788 1.00 57.88 93 ARG A C 1
ATOM 700 O O . ARG A 1 93 ? -25.863 -0.878 -35.959 1.00 57.88 93 ARG A O 1
ATOM 707 N N . ARG A 1 94 ? -27.499 -1.193 -34.446 1.00 60.22 94 ARG A N 1
ATOM 708 C CA . ARG A 1 94 ? -28.589 -1.183 -35.426 1.00 60.22 94 ARG A CA 1
ATOM 709 C C . ARG A 1 94 ? -28.643 0.226 -36.014 1.00 60.22 94 ARG A C 1
ATOM 711 O O . ARG A 1 94 ? -29.024 1.168 -35.329 1.00 60.22 94 ARG A O 1
ATOM 718 N N . ARG A 1 95 ? -28.203 0.360 -37.267 1.00 63.78 95 ARG A N 1
ATOM 719 C CA . ARG A 1 95 ? -28.525 1.506 -38.115 1.00 63.78 95 ARG A CA 1
ATOM 720 C C . ARG A 1 95 ? -30.025 1.436 -38.383 1.00 63.78 95 ARG A C 1
ATOM 722 O O . ARG A 1 95 ? -30.476 0.517 -39.059 1.00 63.78 95 ARG A O 1
ATOM 729 N N . THR A 1 96 ? -30.786 2.352 -37.809 1.00 65.12 96 THR A N 1
ATOM 730 C CA . THR A 1 96 ? -32.120 2.683 -38.310 1.00 65.12 96 THR A CA 1
ATOM 731 C C . THR A 1 96 ? -31.969 3.755 -39.382 1.00 65.12 96 THR A C 1
ATOM 733 O O . THR A 1 96 ? -31.149 4.661 -39.225 1.00 65.12 96 THR A O 1
ATOM 736 N N . HIS A 1 97 ? -32.687 3.523 -40.481 1.00 65.56 97 HIS A N 1
ATOM 737 C CA . HIS A 1 97 ? -32.734 4.298 -41.719 1.00 65.56 97 HIS A CA 1
ATOM 738 C C . HIS A 1 97 ? -33.188 5.742 -41.515 1.00 65.56 97 HIS A C 1
ATOM 740 O O . HIS A 1 97 ? -33.996 5.969 -40.587 1.00 65.56 97 HIS A O 1
#